Protein AF-A0ABD0NDK0-F1 (afdb_monomer_lite)

Organism: Cirrhinus mrigala (NCBI:txid683832)

Sequence (162 aa):
MTLNNPPPPNNATAAQPESEDELTAMLLRAVKSIGVEVNTPSSPKRSSVAGQAASALHAIAILQIHQAKALKNCTRLVLTEVMQELRTASDFALRAMKVMSTMVVQEHHLWLNLAQMSDADKVCFLEAPISQAGLFGDTVKDFAQQFSAVQKQTETTSCPGI

Secondary structure (DSSP, 8-state):
----PPPPP---------SHHHHHHHHHHHHHHTT---PPPP------HHHHHHHHHHHHHHHHHHHHHHHHHS-HHHHHHHHHHHHHHHHHHHHHHHHHHHHHHHHHHHHHHHTT--HHHHHHHHTSPPBTTBTTTTHHHHHHHHHHHHHHHHHHH-----

Structure (mmCIF, N/CA/C/O backbone):
data_AF-A0ABD0NDK0-F1
#
_entry.id   AF-A0ABD0NDK0-F1
#
loop_
_atom_site.group_PDB
_atom_site.id
_atom_site.type_symbol
_atom_site.label_atom_id
_atom_site.label_alt_id
_atom_site.label_comp_id
_atom_site.label_asym_id
_atom_site.label_entity_id
_atom_site.label_seq_id
_atom_site.pdbx_PDB_ins_code
_atom_site.Cartn_x
_atom_site.Cartn_y
_atom_site.Cartn_z
_atom_site.occupancy
_atom_site.B_iso_or_equiv
_atom_site.auth_seq_id
_atom_site.auth_comp_id
_atom_site.auth_asym_id
_atom_site.auth_atom_id
_atom_site.pdbx_PDB_model_num
ATOM 1 N N . MET A 1 1 ? 48.191 9.191 2.511 1.00 42.91 1 MET A N 1
ATOM 2 C CA . MET A 1 1 ? 47.161 8.554 1.664 1.00 42.91 1 MET A CA 1
ATOM 3 C C . MET A 1 1 ? 46.037 9.558 1.478 1.00 42.91 1 MET A C 1
ATOM 5 O O . MET A 1 1 ? 45.219 9.716 2.370 1.00 42.91 1 MET A O 1
ATOM 9 N N . THR A 1 2 ? 46.068 10.314 0.384 1.00 44.09 2 THR A N 1
ATOM 10 C CA . THR A 1 2 ? 45.045 11.301 0.014 1.00 44.09 2 THR A CA 1
ATOM 11 C C . THR A 1 2 ? 44.292 10.755 -1.196 1.00 44.09 2 THR A C 1
ATOM 13 O O . THR A 1 2 ? 44.887 10.515 -2.245 1.00 44.09 2 THR A O 1
ATOM 16 N N . LEU A 1 3 ? 43.003 10.465 -1.009 1.00 47.00 3 LEU A N 1
ATOM 17 C CA . LEU A 1 3 ? 42.105 9.936 -2.034 1.00 47.00 3 LEU A CA 1
ATOM 18 C C . LEU A 1 3 ? 41.631 11.108 -2.912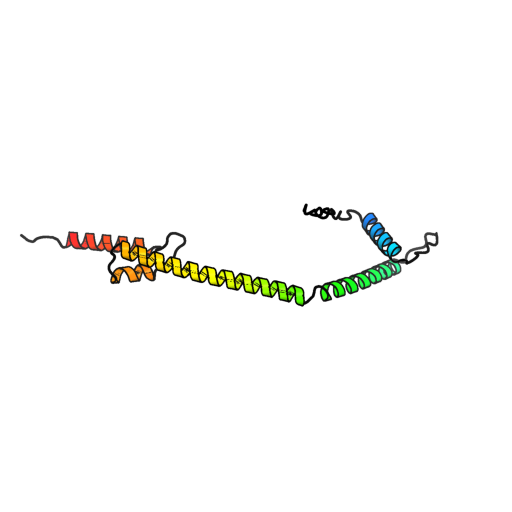 1.00 47.00 3 LEU A C 1
ATOM 20 O O . LEU A 1 3 ? 40.852 11.944 -2.459 1.00 47.00 3 LEU A O 1
ATOM 24 N N . ASN A 1 4 ? 42.122 11.195 -4.147 1.00 48.06 4 ASN A N 1
ATOM 25 C CA . ASN A 1 4 ? 41.643 12.172 -5.124 1.00 48.06 4 ASN A CA 1
ATOM 26 C C . ASN A 1 4 ? 40.332 11.668 -5.745 1.00 48.06 4 ASN A C 1
ATOM 28 O O . ASN A 1 4 ? 40.338 10.670 -6.464 1.00 48.06 4 ASN A O 1
ATOM 32 N N . ASN A 1 5 ? 39.223 12.364 -5.485 1.00 52.03 5 ASN A N 1
ATOM 33 C CA . ASN A 1 5 ? 37.959 12.166 -6.198 1.00 52.03 5 ASN A CA 1
ATOM 34 C C . ASN A 1 5 ? 37.969 12.946 -7.529 1.00 52.03 5 ASN A C 1
ATOM 36 O O . ASN A 1 5 ? 38.371 14.112 -7.531 1.00 52.03 5 ASN A O 1
ATOM 40 N N . PRO A 1 6 ? 37.517 12.354 -8.650 1.00 59.94 6 PRO A N 1
ATOM 41 C CA . PRO A 1 6 ? 37.365 13.068 -9.916 1.00 59.94 6 PRO A CA 1
ATOM 42 C C . PRO A 1 6 ? 36.121 13.986 -9.919 1.00 59.94 6 PRO A C 1
ATOM 44 O O . PRO A 1 6 ? 35.143 13.694 -9.226 1.00 59.94 6 PRO A O 1
ATOM 47 N N . PRO A 1 7 ? 36.132 15.091 -10.692 1.00 63.38 7 PRO A N 1
ATOM 48 C CA . PRO A 1 7 ? 35.009 16.025 -10.771 1.00 63.38 7 PRO A CA 1
ATOM 49 C C . PRO A 1 7 ? 33.825 15.443 -11.571 1.00 63.38 7 PRO A C 1
ATOM 51 O O . PRO A 1 7 ? 34.033 14.596 -12.445 1.00 63.38 7 PRO A O 1
ATOM 54 N N . PRO A 1 8 ? 32.583 15.897 -11.310 1.00 54.03 8 PRO A N 1
ATOM 55 C CA . PRO A 1 8 ? 31.396 15.422 -12.016 1.00 54.03 8 PRO A CA 1
ATOM 56 C C . PRO A 1 8 ? 31.373 15.911 -13.476 1.00 54.03 8 PRO A C 1
ATOM 58 O O . PRO A 1 8 ? 31.850 17.015 -13.760 1.00 54.03 8 PRO A O 1
ATOM 61 N N . PRO A 1 9 ? 30.804 15.127 -14.411 1.00 45.56 9 PRO A N 1
ATOM 62 C CA . PRO A 1 9 ? 30.692 15.534 -15.801 1.00 45.56 9 PRO A CA 1
ATOM 63 C C . PRO A 1 9 ? 29.715 16.708 -15.939 1.00 45.56 9 PRO A C 1
ATOM 65 O O . PRO A 1 9 ? 28.581 16.692 -15.463 1.00 45.56 9 PRO A O 1
ATOM 68 N N . ASN A 1 10 ? 30.226 17.740 -16.596 1.00 45.50 10 ASN A N 1
ATOM 69 C CA . ASN A 1 10 ? 29.540 18.898 -17.141 1.00 45.50 10 ASN A CA 1
ATOM 70 C C . ASN A 1 10 ? 28.175 18.564 -17.768 1.00 45.50 10 ASN A C 1
ATOM 72 O O . ASN A 1 10 ? 28.060 17.780 -18.706 1.00 45.50 10 ASN A O 1
ATOM 76 N N . ASN A 1 11 ? 27.139 19.241 -17.275 1.00 44.00 11 ASN A N 1
ATOM 77 C CA . ASN A 1 11 ? 25.803 19.227 -17.850 1.00 44.00 11 ASN A CA 1
ATOM 78 C C . ASN A 1 11 ? 25.864 19.914 -19.227 1.00 44.00 11 ASN A C 1
ATOM 80 O O . ASN A 1 11 ? 25.898 21.142 -19.321 1.00 44.00 11 ASN A O 1
ATOM 84 N N . ALA A 1 12 ? 25.965 19.128 -20.298 1.00 39.16 12 ALA A N 1
ATOM 85 C CA . ALA A 1 12 ? 25.863 19.638 -21.655 1.00 39.16 12 ALA A CA 1
ATOM 86 C C . ALA A 1 12 ? 24.395 19.987 -21.923 1.00 39.16 12 ALA A C 1
ATOM 88 O O . ALA A 1 12 ? 23.572 19.115 -22.193 1.00 39.16 12 ALA A O 1
ATOM 89 N N . THR A 1 13 ? 24.077 21.275 -21.815 1.00 47.59 13 THR A N 1
ATOM 90 C CA . THR A 1 13 ? 22.857 21.881 -22.347 1.00 47.59 13 THR A CA 1
ATOM 91 C C . THR A 1 13 ? 22.673 21.431 -23.795 1.00 47.59 13 THR A C 1
ATOM 93 O O . THR A 1 13 ? 23.382 21.890 -24.690 1.00 47.59 13 THR A O 1
ATOM 96 N N . ALA A 1 14 ? 21.736 20.513 -24.030 1.00 39.03 14 ALA A N 1
ATOM 97 C CA . ALA A 1 14 ? 21.271 20.191 -25.367 1.00 39.03 14 ALA A CA 1
ATOM 98 C C . ALA A 1 14 ? 20.452 21.387 -25.866 1.00 39.03 14 ALA A C 1
ATOM 100 O O . ALA A 1 14 ? 19.269 21.515 -25.562 1.00 39.03 14 ALA A O 1
ATOM 101 N N . ALA A 1 15 ? 21.115 22.300 -26.576 1.00 44.16 15 ALA A N 1
ATOM 102 C CA . ALA A 1 15 ? 20.443 23.329 -27.351 1.00 44.16 15 ALA A CA 1
ATOM 103 C C . ALA A 1 15 ? 19.547 22.629 -28.383 1.00 44.16 15 ALA A C 1
ATOM 105 O O . ALA A 1 15 ? 20.034 21.890 -29.243 1.00 44.16 15 ALA A O 1
ATOM 106 N N . GLN A 1 16 ? 18.233 22.805 -28.248 1.00 41.75 16 GLN A N 1
ATOM 107 C CA . GLN A 1 16 ? 17.297 22.437 -29.300 1.00 41.75 16 GLN A CA 1
ATOM 108 C C . GLN A 1 16 ? 17.535 23.352 -30.511 1.00 41.75 16 GLN A C 1
ATOM 110 O O . GLN A 1 16 ? 17.624 24.563 -30.314 1.00 41.75 16 GLN A O 1
ATOM 115 N N . PRO A 1 17 ? 17.641 22.811 -31.738 1.00 43.91 17 PRO A N 1
ATOM 116 C CA . PRO A 1 17 ? 17.800 23.639 -32.925 1.00 43.91 17 PRO A CA 1
ATOM 117 C C . PRO A 1 17 ? 16.474 24.341 -33.237 1.00 43.91 17 PRO A C 1
ATOM 119 O O . PRO A 1 17 ? 15.490 23.696 -33.601 1.00 43.91 17 PRO A O 1
ATOM 122 N N . GLU A 1 18 ? 16.453 25.661 -33.079 1.00 51.72 18 GLU A N 1
ATOM 123 C CA . GLU A 1 18 ? 15.271 26.523 -33.251 1.00 51.72 18 GLU A CA 1
ATOM 124 C C . GLU A 1 18 ? 15.160 27.091 -34.684 1.00 51.72 18 GLU A C 1
ATOM 126 O O . GLU A 1 18 ? 14.538 28.124 -34.919 1.00 51.72 18 GLU A O 1
ATOM 131 N N . SER A 1 19 ? 15.745 26.428 -35.687 1.00 55.72 19 SER A N 1
ATOM 132 C CA . SER A 1 19 ? 15.637 26.852 -37.089 1.00 55.72 19 SER A CA 1
ATOM 133 C C . SER A 1 19 ? 15.865 25.692 -38.068 1.00 55.72 19 SER A C 1
ATOM 135 O O . SER A 1 19 ? 16.770 24.877 -37.878 1.00 55.72 19 SER A O 1
ATOM 137 N N . GLU A 1 20 ? 15.075 25.627 -39.149 1.00 45.25 20 GLU A N 1
ATOM 138 C CA . GLU A 1 20 ? 15.265 24.669 -40.257 1.00 45.25 20 GLU A CA 1
ATOM 139 C C . GLU A 1 20 ? 16.664 24.775 -40.891 1.00 45.25 20 GLU A C 1
ATOM 141 O O . GLU A 1 20 ? 17.223 23.766 -41.335 1.00 45.25 20 GLU A O 1
ATOM 146 N N . ASP A 1 21 ? 17.272 25.965 -40.866 1.00 50.66 21 ASP A N 1
ATOM 147 C CA . ASP A 1 21 ? 18.643 26.184 -41.335 1.00 50.66 21 ASP A CA 1
ATOM 148 C C . ASP A 1 21 ? 19.669 25.511 -40.413 1.00 50.66 21 ASP A C 1
ATOM 150 O O . ASP A 1 21 ? 20.680 24.976 -40.874 1.00 50.66 21 ASP A O 1
ATOM 154 N N . GLU A 1 22 ? 19.387 25.463 -39.110 1.00 50.25 22 GLU A N 1
ATOM 155 C CA . GLU A 1 22 ? 20.243 24.820 -38.116 1.00 50.25 22 GLU A CA 1
ATOM 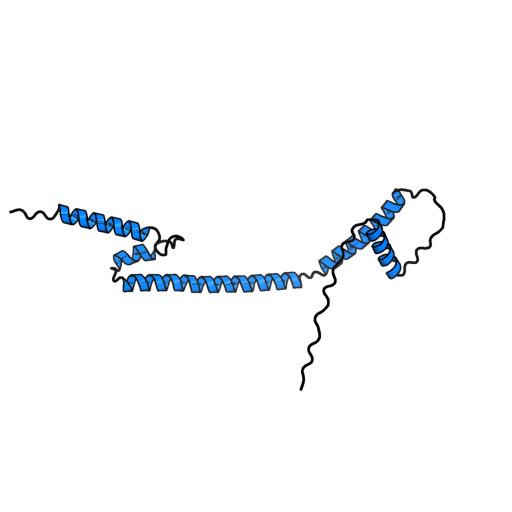156 C C . GLU A 1 22 ? 20.116 23.295 -38.174 1.00 50.25 22 GLU A C 1
ATOM 158 O O . GLU A 1 22 ? 21.124 22.589 -38.119 1.00 50.25 22 GLU A O 1
ATOM 163 N N . LEU A 1 23 ? 18.904 22.774 -38.391 1.00 48.41 23 LEU A N 1
ATOM 164 C CA . LEU A 1 23 ? 18.676 21.346 -38.628 1.00 48.41 23 LEU A CA 1
ATOM 165 C C . LEU A 1 23 ? 19.367 20.881 -39.919 1.00 48.41 23 LEU A C 1
ATOM 167 O O . LEU A 1 23 ? 20.003 19.825 -39.946 1.00 48.41 23 LEU A O 1
ATOM 171 N N . THR A 1 24 ? 19.306 21.697 -40.971 1.00 54.22 24 THR A N 1
ATOM 172 C CA . THR A 1 24 ? 19.975 21.431 -42.251 1.00 54.22 24 THR A CA 1
ATOM 173 C C . THR A 1 24 ? 21.494 21.482 -42.105 1.00 54.22 24 THR A C 1
ATOM 175 O O . THR A 1 24 ? 22.194 20.598 -42.605 1.00 54.22 24 THR A O 1
ATOM 178 N N . ALA A 1 25 ? 22.023 22.455 -41.360 1.00 60.34 25 ALA A N 1
ATOM 179 C CA . ALA A 1 25 ? 23.445 22.535 -41.044 1.00 60.34 25 ALA A CA 1
ATOM 180 C C . ALA A 1 25 ? 23.909 21.356 -40.174 1.00 60.34 25 ALA A C 1
ATOM 182 O O . ALA A 1 25 ? 24.994 20.814 -40.396 1.00 60.34 25 ALA A O 1
ATOM 183 N N . MET A 1 26 ? 23.085 20.913 -39.223 1.00 58.94 26 MET A N 1
ATOM 184 C CA . MET A 1 26 ? 23.366 19.771 -38.354 1.00 58.94 26 MET A CA 1
ATOM 185 C C . MET A 1 26 ? 23.384 18.459 -39.143 1.00 58.94 26 MET A C 1
ATOM 187 O O . MET A 1 26 ? 24.303 17.655 -38.978 1.00 58.94 26 MET A O 1
ATOM 191 N N . LEU A 1 27 ? 22.437 18.279 -40.067 1.00 57.03 27 LEU A N 1
ATOM 192 C CA . LEU A 1 27 ? 22.393 17.138 -40.981 1.00 57.03 27 LEU A CA 1
ATOM 193 C C . LEU A 1 27 ? 23.576 17.146 -41.956 1.00 57.03 27 LEU A C 1
ATOM 195 O O . LEU A 1 27 ? 24.240 16.123 -42.112 1.00 57.03 27 LEU A O 1
ATOM 199 N N . LEU A 1 28 ? 23.915 18.293 -42.551 1.00 58.31 28 LEU A N 1
ATOM 200 C CA . LEU A 1 28 ? 25.096 18.431 -43.412 1.00 58.31 28 LEU A CA 1
ATOM 201 C C . LEU A 1 28 ? 26.401 18.161 -42.653 1.00 58.31 28 LEU A C 1
ATOM 203 O O . LEU A 1 28 ? 27.306 17.517 -43.186 1.00 58.31 28 LEU A O 1
ATOM 207 N N . ARG A 1 29 ? 26.500 18.605 -41.396 1.00 62.47 29 ARG A N 1
ATOM 208 C CA . ARG A 1 29 ? 27.653 18.342 -40.525 1.00 62.47 29 ARG A CA 1
ATOM 209 C C . ARG A 1 29 ? 27.771 16.860 -40.179 1.00 62.47 29 ARG A C 1
ATOM 211 O O . ARG A 1 29 ? 28.877 16.323 -40.224 1.00 62.47 29 ARG A O 1
ATOM 218 N N . ALA A 1 30 ? 26.651 16.200 -39.889 1.00 53.81 30 ALA A N 1
ATOM 219 C CA . ALA A 1 30 ? 26.609 14.764 -39.640 1.00 53.81 30 ALA A CA 1
ATOM 220 C C . ALA A 1 30 ? 27.028 13.970 -40.888 1.00 53.81 30 ALA A C 1
ATOM 222 O O . ALA A 1 30 ? 27.882 13.096 -40.790 1.00 53.81 30 ALA A O 1
ATOM 223 N N . VAL A 1 31 ? 26.529 14.336 -42.073 1.00 54.78 31 VAL A N 1
ATOM 224 C CA . VAL A 1 31 ? 26.893 13.698 -43.353 1.00 54.78 31 VAL A CA 1
ATOM 225 C C . VAL A 1 31 ? 28.380 13.884 -43.676 1.00 54.78 31 VAL A C 1
ATOM 227 O O . VAL A 1 31 ? 29.061 12.924 -44.038 1.00 54.78 31 VAL A O 1
ATOM 230 N N . LYS A 1 32 ? 28.919 15.093 -43.476 1.00 55.81 32 LYS A N 1
ATOM 231 C CA . LYS A 1 32 ? 30.337 15.399 -43.718 1.00 55.81 32 LYS A CA 1
ATOM 232 C C . LYS A 1 32 ? 31.273 14.666 -42.750 1.00 55.81 32 LYS A C 1
ATOM 234 O O . LYS A 1 32 ? 32.356 14.249 -43.149 1.00 55.81 32 LYS A O 1
ATOM 239 N N . SER A 1 33 ? 30.850 14.457 -41.501 1.00 48.41 33 SER A N 1
ATOM 240 C CA . SER A 1 33 ? 31.601 13.682 -40.500 1.00 48.41 33 SER A CA 1
ATOM 241 C C . SER A 1 33 ? 31.674 12.181 -40.814 1.00 48.41 33 SER A C 1
ATOM 243 O O . SER A 1 33 ? 32.516 11.492 -40.244 1.00 48.41 33 SER A O 1
ATOM 245 N N . ILE A 1 34 ? 30.809 11.673 -41.698 1.00 52.31 34 ILE A N 1
ATOM 246 C CA . ILE A 1 34 ? 30.737 10.257 -42.097 1.00 52.31 34 ILE A CA 1
ATOM 247 C C . ILE A 1 34 ? 31.594 9.987 -43.359 1.00 52.31 34 ILE A C 1
ATOM 249 O O . ILE A 1 34 ? 31.672 8.859 -43.836 1.00 52.31 34 ILE A O 1
ATOM 253 N N . GLY A 1 35 ? 32.303 10.999 -43.881 1.00 45.91 35 GLY A N 1
ATOM 254 C CA . GLY A 1 35 ? 33.254 10.841 -44.990 1.00 45.91 35 GLY A CA 1
ATOM 255 C C . GLY A 1 35 ? 32.615 10.775 -46.381 1.00 45.91 35 GLY A C 1
ATOM 256 O O . GLY A 1 35 ? 33.271 10.362 -47.333 1.00 45.91 35 GLY A O 1
ATOM 257 N N . VAL A 1 36 ? 31.352 11.187 -46.522 1.00 46.94 36 VAL A N 1
ATOM 258 C CA . VAL A 1 36 ? 30.705 11.325 -47.834 1.00 46.94 36 VAL A CA 1
ATOM 259 C C . VAL A 1 36 ? 31.008 12.718 -48.384 1.00 46.94 36 VAL A C 1
ATOM 261 O O . VAL A 1 36 ? 30.461 13.721 -47.925 1.00 46.94 36 VAL A O 1
ATOM 264 N N . GLU A 1 37 ? 31.911 12.787 -49.361 1.00 45.81 37 GLU A N 1
ATOM 265 C CA . GLU A 1 37 ? 32.229 14.014 -50.090 1.00 45.81 37 GLU A CA 1
ATOM 266 C C . GLU A 1 37 ? 31.063 14.380 -51.021 1.00 45.81 37 GLU A C 1
ATOM 268 O O . GLU A 1 37 ? 30.874 13.808 -52.095 1.00 45.81 37 GLU A O 1
ATOM 273 N N . VAL A 1 38 ? 30.237 15.334 -50.586 1.00 49.16 38 VAL A N 1
ATOM 274 C CA . VAL A 1 38 ? 29.218 15.952 -51.441 1.00 49.16 38 VAL A CA 1
ATOM 275 C C . VAL A 1 38 ? 29.932 16.887 -52.414 1.00 49.16 38 VAL A C 1
ATOM 277 O O . VAL A 1 38 ? 30.206 18.045 -52.100 1.00 49.16 38 VAL A O 1
ATOM 280 N N . ASN A 1 39 ? 30.249 16.370 -53.601 1.00 38.44 39 ASN A N 1
ATOM 281 C CA . ASN A 1 39 ? 30.659 17.189 -54.735 1.00 38.44 39 ASN A CA 1
ATOM 282 C C . ASN A 1 39 ? 29.503 18.120 -55.116 1.00 38.44 39 ASN A C 1
ATOM 284 O O . ASN A 1 39 ? 28.429 17.661 -55.503 1.00 38.44 39 ASN A O 1
ATOM 288 N N . THR A 1 40 ? 29.718 19.428 -55.003 1.00 45.34 40 THR A N 1
ATOM 289 C CA . THR A 1 40 ? 28.791 20.451 -55.487 1.00 45.34 40 THR A CA 1
ATOM 290 C C . THR A 1 40 ? 29.145 20.828 -56.929 1.00 45.34 40 THR A C 1
ATOM 292 O O . THR A 1 40 ? 30.198 21.421 -57.160 1.00 45.34 40 THR A O 1
ATOM 295 N N . PRO A 1 41 ? 28.277 20.584 -57.929 1.00 36.41 41 PRO A N 1
ATOM 296 C CA . PRO A 1 41 ? 28.320 21.342 -59.162 1.00 36.41 41 PRO A CA 1
ATOM 297 C C . PRO A 1 41 ? 27.453 22.590 -59.002 1.00 36.41 41 PRO A C 1
ATOM 299 O O . PRO A 1 41 ? 26.266 22.534 -58.676 1.00 36.41 41 PRO A O 1
ATOM 302 N N . SER A 1 42 ? 28.079 23.730 -59.259 1.00 46.81 42 SER A N 1
ATOM 303 C CA . SER A 1 42 ? 27.428 25.010 -59.476 1.00 46.81 42 SER A CA 1
ATOM 304 C C . SER A 1 42 ? 26.424 24.919 -60.631 1.00 46.81 42 SER A C 1
ATOM 306 O O . SER A 1 42 ? 26.772 24.510 -61.736 1.00 46.81 42 SER A O 1
ATOM 308 N N . SER A 1 43 ? 25.171 25.302 -60.369 1.00 36.62 43 SER A N 1
ATOM 309 C CA . SER A 1 43 ? 24.251 26.088 -61.221 1.00 36.62 43 SER A CA 1
ATOM 310 C C . SER A 1 43 ? 22.773 25.724 -60.967 1.00 36.62 43 SER A C 1
ATOM 312 O O . SER A 1 43 ? 22.442 24.561 -60.730 1.00 36.62 43 SER A O 1
ATOM 314 N N . PRO A 1 44 ? 21.853 26.712 -60.988 1.00 48.31 44 PRO A N 1
ATOM 315 C CA . PRO A 1 44 ? 20.471 26.529 -60.562 1.00 48.31 44 PRO A CA 1
ATOM 316 C C . PRO A 1 44 ? 19.654 25.882 -61.684 1.00 48.31 44 PRO A C 1
ATOM 318 O O . PRO A 1 44 ? 19.164 26.550 -62.595 1.00 48.31 44 PRO A O 1
ATOM 321 N N . LYS A 1 45 ? 19.483 24.561 -61.636 1.00 41.66 45 LYS A N 1
ATOM 322 C CA . LYS A 1 45 ? 18.519 23.849 -62.483 1.00 41.66 45 LYS A CA 1
ATOM 323 C C . LYS A 1 45 ? 17.594 23.023 -61.609 1.00 41.66 45 LYS A C 1
ATOM 325 O O . LYS A 1 45 ? 18.019 22.026 -61.044 1.00 41.66 45 LYS A O 1
ATOM 330 N N . ARG A 1 46 ? 16.340 23.500 -61.534 1.00 46.22 46 ARG A N 1
ATOM 331 C CA . ARG A 1 46 ? 15.109 22.794 -61.136 1.00 46.22 46 ARG A CA 1
ATOM 332 C C . ARG A 1 46 ? 15.395 21.485 -60.401 1.00 46.22 46 ARG A C 1
ATOM 334 O O . ARG A 1 46 ? 15.469 20.429 -61.029 1.00 46.22 46 ARG A O 1
ATOM 341 N N . SER A 1 47 ? 15.516 21.559 -59.077 1.00 42.56 47 SER A N 1
ATOM 342 C CA . SER A 1 47 ? 15.342 20.369 -58.260 1.00 42.56 47 SER A CA 1
ATOM 343 C C . SER A 1 47 ? 13.919 19.885 -58.517 1.00 42.56 47 SER A C 1
ATOM 345 O O . SER A 1 47 ? 12.934 20.528 -58.157 1.00 42.56 47 SER A O 1
ATOM 347 N N . SER A 1 48 ? 13.800 18.777 -59.246 1.00 52.66 48 SER A N 1
ATOM 348 C CA . SER A 1 48 ? 12.550 18.036 -59.268 1.00 52.66 48 SER A CA 1
ATOM 349 C C . SER A 1 48 ? 12.232 17.741 -57.808 1.00 52.66 48 SER A C 1
ATOM 351 O O . SER A 1 48 ? 13.029 17.083 -57.139 1.00 52.66 48 SER A O 1
ATOM 353 N N . VAL A 1 49 ? 11.118 18.267 -57.300 1.00 53.22 49 VAL A N 1
ATOM 354 C CA . VAL A 1 49 ? 10.647 18.041 -55.922 1.00 53.22 49 VAL A CA 1
ATOM 355 C C . VAL A 1 49 ? 10.677 16.541 -55.584 1.00 53.22 49 VAL A C 1
ATOM 357 O O . VAL A 1 49 ? 10.983 16.159 -54.458 1.00 53.22 49 VAL A O 1
ATOM 360 N N . ALA A 1 50 ? 10.500 15.678 -56.593 1.00 55.16 50 ALA A N 1
ATOM 361 C CA . ALA A 1 50 ? 10.641 14.230 -56.487 1.00 55.16 50 ALA A CA 1
ATOM 362 C C . ALA A 1 50 ? 12.050 13.746 -56.071 1.00 55.16 50 ALA A C 1
ATOM 364 O O . ALA A 1 50 ? 12.161 12.777 -55.328 1.00 55.16 50 ALA A O 1
ATOM 365 N N . GLY A 1 51 ? 13.130 14.402 -56.507 1.00 61.16 51 GLY A N 1
ATOM 366 C CA . GLY A 1 51 ? 14.511 14.029 -56.172 1.00 61.16 51 GLY A CA 1
ATOM 367 C C . GLY A 1 51 ? 14.918 14.414 -54.746 1.00 61.16 51 GLY A C 1
ATOM 368 O O . GLY A 1 51 ? 15.563 13.629 -54.052 1.00 61.16 51 GLY A O 1
ATOM 369 N N . GLN A 1 52 ? 14.480 15.585 -54.270 1.00 63.72 52 GLN A N 1
ATOM 370 C CA . GLN A 1 52 ? 14.650 15.978 -52.864 1.00 63.72 52 GLN A CA 1
ATOM 371 C C . GLN A 1 52 ? 13.800 15.105 -51.939 1.00 63.72 52 GLN A C 1
ATOM 373 O O . GLN A 1 52 ? 14.300 14.647 -50.913 1.00 63.72 52 GLN A O 1
ATOM 378 N N . ALA A 1 53 ? 12.565 14.788 -52.342 1.00 67.38 53 ALA A N 1
ATOM 379 C CA . ALA A 1 53 ? 11.726 13.836 -51.624 1.00 67.38 53 ALA A CA 1
ATOM 380 C C . ALA A 1 53 ? 12.379 12.445 -51.548 1.00 67.38 53 ALA A C 1
ATOM 382 O O . ALA A 1 53 ? 12.400 11.844 -50.480 1.00 67.38 53 ALA A O 1
ATOM 383 N N . ALA A 1 54 ? 12.987 11.956 -52.635 1.00 69.00 54 ALA A N 1
ATOM 384 C CA . ALA A 1 54 ? 13.694 10.674 -52.636 1.00 69.00 54 ALA A CA 1
ATOM 385 C C . ALA A 1 54 ? 14.909 10.664 -51.689 1.00 69.00 54 ALA A C 1
ATOM 387 O O . ALA A 1 54 ? 15.100 9.704 -50.944 1.00 69.00 54 ALA A O 1
ATOM 388 N N . SER A 1 55 ? 15.700 11.742 -51.662 1.00 72.19 55 SER A N 1
ATOM 389 C CA . SER A 1 55 ? 16.842 11.865 -50.745 1.00 72.19 55 SER A CA 1
ATOM 390 C C . SER A 1 55 ? 16.404 11.964 -49.281 1.00 72.19 55 SER A C 1
ATOM 392 O O . SER A 1 55 ? 17.014 11.339 -48.413 1.00 72.19 55 SER A O 1
ATOM 394 N N . ALA A 1 56 ? 15.336 12.713 -48.999 1.00 76.56 56 ALA A N 1
ATOM 395 C CA . ALA A 1 56 ? 14.764 12.815 -47.660 1.00 76.56 56 ALA A CA 1
ATOM 396 C C . ALA A 1 56 ? 14.200 11.465 -47.193 1.00 76.56 56 ALA A C 1
ATOM 398 O O . ALA A 1 56 ? 14.486 11.031 -46.080 1.00 76.56 56 ALA A O 1
ATOM 399 N N . LEU A 1 57 ? 13.480 10.751 -48.064 1.00 72.94 57 LEU A N 1
ATOM 400 C CA . LEU A 1 57 ? 12.974 9.406 -47.781 1.00 72.94 57 LEU A CA 1
ATOM 401 C C . LEU A 1 57 ? 14.109 8.410 -47.518 1.00 72.94 57 LEU A C 1
ATOM 403 O O . LEU A 1 57 ? 13.993 7.581 -46.618 1.00 72.94 57 LEU A O 1
ATOM 407 N N . HIS A 1 58 ? 15.225 8.509 -48.244 1.00 75.38 58 HIS A N 1
ATOM 408 C CA . HIS A 1 58 ? 16.394 7.663 -48.010 1.00 75.38 58 HIS A CA 1
ATOM 409 C C . HIS A 1 58 ? 17.045 7.936 -46.643 1.00 75.38 58 HIS A C 1
ATOM 411 O O . HIS A 1 58 ? 17.340 6.997 -45.902 1.00 75.38 58 HIS A O 1
ATOM 417 N N . ALA A 1 59 ? 17.198 9.209 -46.264 1.00 79.06 59 ALA A N 1
ATOM 418 C CA . ALA A 1 59 ? 17.693 9.590 -44.941 1.00 79.06 59 ALA A CA 1
ATOM 419 C C . ALA A 1 59 ? 16.746 9.127 -43.819 1.00 79.06 59 ALA A C 1
ATOM 421 O O . ALA A 1 59 ? 17.200 8.561 -42.825 1.00 79.06 59 ALA A O 1
ATOM 422 N N . ILE A 1 60 ? 15.431 9.285 -44.003 1.00 80.12 60 ILE A N 1
ATOM 423 C CA . ILE A 1 60 ? 14.410 8.812 -43.058 1.00 80.12 60 ILE A CA 1
ATOM 424 C C . ILE A 1 60 ? 14.476 7.290 -42.907 1.00 80.12 60 ILE A C 1
ATOM 426 O O . ILE A 1 60 ? 14.468 6.804 -41.781 1.00 80.12 60 ILE A O 1
ATOM 430 N N . ALA A 1 61 ? 14.611 6.532 -43.997 1.00 78.00 61 ALA A N 1
ATOM 431 C CA . ALA A 1 61 ? 14.731 5.076 -43.935 1.00 78.00 61 ALA A CA 1
ATOM 432 C C . ALA A 1 61 ? 15.978 4.636 -43.146 1.00 78.00 61 ALA A C 1
ATOM 434 O O . ALA A 1 61 ? 15.903 3.736 -42.308 1.00 78.00 61 ALA A O 1
ATOM 435 N N . ILE A 1 62 ? 17.119 5.303 -43.350 1.00 80.38 62 ILE A N 1
ATOM 436 C CA . ILE A 1 62 ? 18.348 5.033 -42.590 1.00 80.38 62 ILE A CA 1
ATOM 437 C C . ILE A 1 62 ? 18.153 5.356 -41.104 1.00 80.38 62 ILE A C 1
ATOM 439 O O . ILE A 1 62 ? 18.556 4.559 -40.251 1.00 80.38 62 ILE A O 1
ATOM 443 N N . LEU A 1 63 ? 17.517 6.486 -40.785 1.00 79.38 63 LEU A N 1
ATOM 444 C CA . LEU A 1 63 ? 17.222 6.883 -39.408 1.00 79.38 63 LEU A CA 1
ATOM 445 C C . LEU A 1 63 ? 16.246 5.914 -38.734 1.00 79.38 63 LEU A C 1
ATOM 447 O O . LEU A 1 63 ? 16.499 5.495 -37.609 1.00 79.38 63 LEU A O 1
ATOM 451 N N . GLN A 1 64 ? 15.193 5.481 -39.425 1.00 81.69 64 GLN A N 1
ATOM 452 C CA . GLN A 1 64 ? 14.227 4.502 -38.922 1.00 81.69 64 GLN A CA 1
ATOM 453 C C . GLN A 1 64 ? 14.879 3.140 -38.656 1.00 81.69 64 GLN A C 1
ATOM 455 O O . GLN A 1 64 ? 14.620 2.522 -37.625 1.00 81.69 64 GLN A O 1
ATOM 460 N N . ILE A 1 65 ? 15.788 2.685 -39.526 1.00 78.19 65 ILE A N 1
ATOM 461 C CA . ILE A 1 65 ? 16.566 1.455 -39.303 1.00 78.19 65 ILE A CA 1
ATOM 462 C C . ILE A 1 65 ? 17.472 1.595 -38.071 1.00 78.19 65 ILE A C 1
ATOM 464 O O . ILE A 1 65 ? 17.616 0.642 -37.302 1.00 78.19 65 ILE A O 1
ATOM 468 N N . HIS A 1 66 ? 18.076 2.767 -37.854 1.00 72.06 66 HIS A N 1
ATOM 469 C CA . HIS A 1 66 ? 18.892 3.024 -36.665 1.00 72.06 66 HIS A CA 1
ATOM 470 C C . HIS A 1 66 ? 18.049 3.134 -35.393 1.00 72.06 66 HIS A C 1
ATOM 472 O O . HIS A 1 66 ? 18.427 2.540 -34.388 1.00 72.06 66 HIS A O 1
ATOM 478 N N . GLN A 1 67 ? 16.887 3.791 -35.436 1.00 73.69 67 GLN A N 1
ATOM 479 C CA . GLN A 1 67 ? 15.931 3.833 -34.327 1.00 73.69 67 GLN A CA 1
ATOM 480 C C . GLN A 1 67 ? 15.436 2.428 -33.972 1.00 73.69 67 GLN A C 1
ATOM 482 O O . GLN A 1 67 ? 15.456 2.059 -32.805 1.00 73.69 67 GLN A O 1
ATOM 487 N N . ALA A 1 68 ? 15.093 1.597 -34.960 1.00 71.44 68 ALA A N 1
ATOM 488 C CA . ALA A 1 68 ? 14.687 0.210 -34.736 1.00 71.44 68 ALA A CA 1
ATOM 489 C C . ALA A 1 68 ? 15.823 -0.648 -34.150 1.00 71.44 68 ALA A C 1
ATOM 491 O O . ALA A 1 68 ? 15.577 -1.494 -33.291 1.00 71.44 68 ALA A O 1
ATOM 492 N N . LYS A 1 69 ? 17.079 -0.419 -34.559 1.00 69.69 69 LYS A N 1
ATOM 493 C CA . LYS A 1 69 ? 18.259 -1.066 -33.955 1.00 69.69 69 LYS A CA 1
ATOM 494 C C . LYS A 1 69 ? 18.527 -0.570 -32.534 1.00 69.69 69 LYS A C 1
ATOM 496 O O . LYS A 1 69 ? 18.837 -1.385 -31.676 1.00 69.69 69 LYS A O 1
ATOM 501 N N . ALA A 1 70 ? 18.377 0.724 -32.268 1.00 65.19 70 ALA A N 1
ATOM 502 C CA . ALA A 1 70 ? 18.511 1.295 -30.932 1.00 65.19 70 ALA A CA 1
ATOM 503 C C . ALA A 1 70 ? 17.410 0.779 -29.997 1.00 65.19 70 ALA A C 1
ATOM 505 O O . ALA A 1 70 ? 17.707 0.419 -28.868 1.00 65.19 70 ALA A O 1
ATOM 506 N N . LEU A 1 71 ? 16.175 0.640 -30.487 1.00 66.19 71 LEU A N 1
ATOM 507 C CA . LEU A 1 71 ? 15.060 0.051 -29.743 1.00 66.19 71 LEU A CA 1
ATOM 508 C C . LEU A 1 71 ? 15.269 -1.451 -29.503 1.00 66.19 71 LEU A C 1
ATOM 510 O O . LEU A 1 71 ? 15.020 -1.942 -28.410 1.00 66.19 71 LEU A O 1
ATOM 514 N N . LYS A 1 72 ? 15.802 -2.177 -30.496 1.00 64.06 72 LYS A N 1
ATOM 515 C CA . LYS A 1 72 ? 16.218 -3.584 -30.361 1.00 64.06 72 LYS A CA 1
ATOM 516 C C . LYS A 1 72 ? 17.347 -3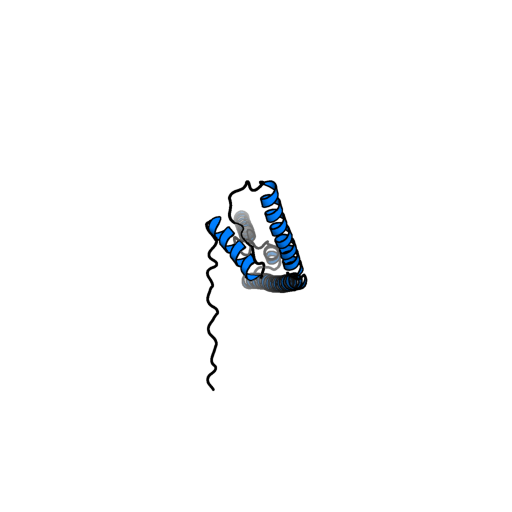.759 -29.334 1.00 64.06 72 LYS A C 1
ATOM 518 O O . LYS A 1 72 ? 17.391 -4.779 -28.649 1.00 64.06 72 LYS A O 1
ATOM 523 N N . ASN A 1 73 ? 18.233 -2.768 -29.231 1.00 59.56 73 ASN A N 1
ATOM 524 C CA . ASN A 1 73 ? 19.342 -2.707 -28.276 1.00 59.56 73 ASN A CA 1
ATOM 525 C C . ASN A 1 73 ? 18.956 -2.044 -26.942 1.00 59.56 73 ASN A C 1
ATOM 527 O O . ASN A 1 73 ? 19.728 -2.103 -25.987 1.00 59.56 73 ASN A O 1
ATOM 531 N N . CYS A 1 74 ? 17.763 -1.447 -26.844 1.00 58.09 74 CYS A N 1
ATOM 532 C CA . CYS A 1 74 ? 17.105 -1.102 -25.590 1.00 58.09 74 CYS A CA 1
ATOM 533 C C . CYS A 1 74 ? 16.621 -2.434 -25.013 1.00 58.09 74 CYS A C 1
ATOM 535 O O . CYS A 1 74 ? 15.507 -2.903 -25.239 1.00 58.09 74 CYS A O 1
ATOM 537 N N . THR A 1 75 ? 17.597 -3.161 -24.478 1.00 63.16 75 THR A N 1
ATOM 538 C CA . THR A 1 75 ? 17.553 -4.612 -24.399 1.00 63.16 75 THR A CA 1
ATOM 539 C C . THR A 1 75 ? 16.361 -5.055 -23.562 1.00 63.16 75 THR A C 1
ATOM 541 O O . THR A 1 75 ? 16.119 -4.514 -22.486 1.00 63.16 75 THR A O 1
ATOM 544 N N . ARG A 1 76 ? 15.698 -6.138 -23.986 1.00 59.44 76 ARG A N 1
ATOM 545 C CA . ARG A 1 76 ? 14.788 -6.943 -23.149 1.00 59.44 76 ARG A CA 1
ATOM 546 C C . ARG A 1 76 ? 15.319 -7.131 -21.719 1.00 59.44 76 ARG A C 1
ATOM 548 O O . ARG A 1 76 ? 14.522 -7.219 -20.798 1.00 59.44 76 ARG A O 1
ATOM 555 N N . LEU A 1 77 ? 16.642 -7.169 -21.539 1.00 62.47 77 LEU A N 1
ATOM 556 C CA . LEU A 1 77 ? 17.328 -7.246 -20.248 1.00 62.47 77 LEU A CA 1
ATOM 557 C C . LEU A 1 77 ? 17.114 -6.011 -19.356 1.00 62.47 77 LEU A C 1
ATOM 559 O O . LEU A 1 77 ? 16.796 -6.207 -18.195 1.00 62.47 77 LEU A O 1
ATOM 563 N N . VAL A 1 78 ? 17.176 -4.782 -19.883 1.00 70.75 78 VAL A N 1
ATOM 564 C CA . VAL A 1 78 ? 16.906 -3.552 -19.106 1.00 70.75 78 VAL A CA 1
ATOM 565 C C . VAL A 1 78 ? 15.442 -3.511 -18.674 1.00 70.75 78 VAL A C 1
ATOM 567 O O . VAL A 1 78 ? 15.139 -3.247 -17.518 1.00 70.75 78 VAL A O 1
ATOM 570 N N . LEU A 1 79 ? 14.518 -3.867 -19.573 1.00 76.69 79 LEU A N 1
ATOM 571 C CA . LEU A 1 79 ? 13.105 -4.007 -19.212 1.00 76.69 79 LEU A CA 1
ATOM 572 C C . LEU A 1 79 ? 12.892 -5.127 -18.176 1.00 76.69 79 LEU A C 1
ATOM 574 O O . LEU A 1 79 ? 12.078 -4.980 -17.275 1.00 76.69 79 LEU A O 1
ATOM 578 N N . THR A 1 80 ? 13.627 -6.237 -18.278 1.00 81.56 80 THR A N 1
ATOM 579 C CA . THR A 1 80 ? 13.543 -7.349 -17.314 1.00 81.56 80 THR A CA 1
ATOM 580 C C . THR A 1 80 ? 14.068 -6.936 -15.939 1.00 81.56 80 THR A C 1
ATOM 582 O O . THR A 1 80 ? 13.443 -7.265 -14.936 1.00 81.56 80 THR A O 1
ATOM 585 N N . GLU A 1 81 ? 15.173 -6.195 -15.888 1.00 85.31 81 GLU A N 1
ATOM 586 C CA . GLU A 1 81 ? 15.786 -5.684 -14.661 1.00 85.31 81 GLU A CA 1
ATOM 587 C C . GLU A 1 81 ? 14.882 -4.655 -13.975 1.00 85.31 81 GLU A C 1
ATOM 589 O O . GLU A 1 81 ? 14.518 -4.847 -12.819 1.00 85.31 81 GLU A O 1
ATOM 594 N N . VAL A 1 82 ? 14.380 -3.660 -14.714 1.00 85.06 82 VAL A N 1
ATOM 595 C CA . VAL A 1 82 ? 13.430 -2.661 -14.190 1.00 85.06 82 VAL A CA 1
ATOM 596 C C . VAL A 1 82 ? 12.141 -3.319 -13.684 1.00 85.06 82 VAL A C 1
ATOM 598 O O . VAL A 1 82 ? 11.632 -2.970 -12.620 1.00 85.06 82 VAL A O 1
ATOM 601 N N . MET A 1 83 ? 11.608 -4.314 -14.400 1.00 86.50 83 MET A N 1
ATOM 602 C CA . MET A 1 83 ? 10.421 -5.050 -13.947 1.00 86.50 83 MET A CA 1
ATOM 603 C C . MET A 1 83 ? 10.702 -5.908 -12.706 1.00 86.50 83 MET A C 1
ATOM 605 O O . MET A 1 83 ? 9.819 -6.078 -11.862 1.00 86.50 83 MET A O 1
ATOM 609 N N . GLN A 1 84 ? 11.917 -6.443 -12.571 1.00 92.62 84 GLN A N 1
ATOM 610 C CA . GLN A 1 84 ? 12.333 -7.199 -11.393 1.00 92.62 84 GLN A CA 1
ATOM 611 C C . GLN A 1 84 ? 12.529 -6.287 -10.174 1.00 92.62 84 GLN A C 1
ATOM 613 O O . GLN A 1 84 ? 12.114 -6.651 -9.070 1.00 92.62 84 GLN A O 1
ATOM 618 N N . GLU A 1 85 ? 13.097 -5.096 -10.356 1.00 92.31 85 GLU A N 1
ATOM 619 C CA . GLU A 1 85 ? 13.188 -4.072 -9.311 1.00 92.31 85 GLU A CA 1
ATOM 620 C C . GLU A 1 85 ? 11.800 -3.610 -8.867 1.00 92.31 85 GLU A C 1
ATOM 622 O O . GLU A 1 85 ? 11.507 -3.626 -7.672 1.00 92.31 85 GLU A O 1
ATOM 627 N N . LEU A 1 86 ? 10.905 -3.304 -9.813 1.00 94.19 86 LEU A N 1
ATOM 628 C CA . LEU A 1 86 ? 9.524 -2.919 -9.516 1.00 94.19 86 LEU A CA 1
ATOM 629 C C . LEU A 1 86 ? 8.784 -4.011 -8.732 1.00 94.19 86 LEU A C 1
ATOM 631 O O . LEU A 1 86 ? 8.085 -3.708 -7.762 1.00 94.19 86 LEU A O 1
ATOM 635 N N . ARG A 1 87 ? 8.959 -5.285 -9.110 1.00 95.69 87 ARG A N 1
ATOM 636 C CA . ARG A 1 87 ? 8.403 -6.425 -8.365 1.00 95.69 87 ARG A CA 1
ATOM 637 C C . ARG A 1 87 ? 8.969 -6.484 -6.949 1.00 95.69 87 ARG A C 1
ATOM 639 O O . ARG A 1 87 ? 8.203 -6.581 -5.999 1.00 95.69 87 ARG A O 1
ATOM 646 N N . THR A 1 88 ? 10.287 -6.369 -6.803 1.00 96.31 88 THR A N 1
ATOM 647 C CA . THR A 1 88 ? 10.962 -6.432 -5.497 1.00 96.31 88 THR A CA 1
ATOM 648 C C . THR A 1 88 ? 10.511 -5.293 -4.577 1.00 96.31 88 THR A C 1
ATOM 650 O O . THR A 1 88 ? 10.224 -5.525 -3.401 1.00 96.31 88 THR A O 1
ATOM 653 N N . ALA A 1 89 ? 10.390 -4.076 -5.115 1.00 95.50 89 ALA A N 1
ATOM 654 C CA . ALA A 1 89 ? 9.885 -2.908 -4.403 1.00 95.50 89 ALA A CA 1
ATOM 655 C C . ALA A 1 89 ? 8.411 -3.075 -3.999 1.00 95.50 89 ALA A C 1
ATOM 657 O O . ALA A 1 89 ? 8.051 -2.795 -2.855 1.00 95.50 89 ALA A O 1
ATOM 658 N N . SER A 1 90 ? 7.573 -3.593 -4.900 1.00 96.25 90 SER A N 1
ATOM 659 C CA . SER A 1 90 ? 6.159 -3.876 -4.619 1.00 96.25 90 SER A CA 1
ATOM 660 C C . SER A 1 90 ? 6.006 -4.929 -3.520 1.00 96.25 90 SER A C 1
ATOM 662 O O . SER A 1 90 ? 5.260 -4.728 -2.564 1.00 96.25 90 SER A O 1
ATOM 664 N N . ASP A 1 91 ? 6.771 -6.019 -3.597 1.00 96.94 91 ASP A N 1
ATOM 665 C CA . ASP A 1 91 ? 6.782 -7.073 -2.584 1.00 96.94 91 ASP A CA 1
ATOM 666 C C . ASP A 1 91 ? 7.233 -6.545 -1.215 1.00 96.94 91 ASP A C 1
ATOM 668 O O . ASP A 1 91 ? 6.704 -6.944 -0.175 1.00 96.94 91 ASP A O 1
ATOM 672 N N . PHE A 1 92 ? 8.214 -5.638 -1.196 1.00 96.50 92 PHE A N 1
ATOM 673 C CA . PHE A 1 92 ? 8.650 -4.967 0.024 1.00 96.50 92 PHE A CA 1
ATOM 674 C C . PHE A 1 92 ? 7.543 -4.082 0.610 1.00 96.50 92 PHE A C 1
ATOM 676 O O . PHE A 1 92 ? 7.241 -4.207 1.798 1.00 96.50 92 PHE A O 1
ATOM 683 N N . ALA A 1 93 ? 6.895 -3.254 -0.214 1.00 96.50 93 ALA A N 1
ATOM 684 C CA . ALA A 1 93 ? 5.789 -2.401 0.212 1.00 96.50 93 ALA A CA 1
ATOM 685 C C . ALA A 1 93 ? 4.620 -3.222 0.779 1.00 96.50 93 ALA A C 1
ATOM 687 O O . ALA A 1 93 ? 4.117 -2.911 1.857 1.00 96.50 93 ALA A O 1
ATOM 688 N N . LEU A 1 94 ? 4.245 -4.324 0.123 1.00 97.00 94 LEU A N 1
ATOM 689 C CA . LEU A 1 94 ? 3.188 -5.223 0.596 1.00 97.00 94 LEU A CA 1
ATOM 690 C C . LEU A 1 94 ? 3.545 -5.894 1.928 1.00 97.00 94 LEU A C 1
ATOM 692 O O . LEU A 1 94 ? 2.701 -5.977 2.823 1.00 97.00 94 LEU A O 1
ATOM 696 N N . ARG A 1 95 ? 4.797 -6.340 2.104 1.00 96.62 95 ARG A N 1
ATOM 697 C CA . ARG A 1 95 ? 5.266 -6.874 3.395 1.00 96.62 95 ARG A CA 1
ATOM 698 C C . ARG A 1 95 ? 5.216 -5.818 4.496 1.00 96.62 95 ARG A C 1
ATOM 700 O O . ARG A 1 95 ? 4.750 -6.122 5.591 1.00 96.62 95 ARG A O 1
ATOM 707 N N . ALA A 1 96 ? 5.641 -4.589 4.206 1.00 95.94 96 ALA A N 1
ATOM 708 C CA . ALA A 1 96 ? 5.579 -3.486 5.159 1.00 95.94 96 ALA A CA 1
ATOM 709 C C . ALA A 1 96 ? 4.126 -3.150 5.538 1.00 95.94 96 ALA A C 1
ATOM 711 O O . ALA A 1 96 ? 3.807 -3.047 6.721 1.00 95.94 96 ALA A O 1
ATOM 712 N N . MET A 1 97 ? 3.224 -3.064 4.555 1.00 97.19 97 MET A N 1
ATOM 713 C CA . MET A 1 97 ? 1.792 -2.846 4.785 1.00 97.19 97 MET A CA 1
ATOM 714 C C . MET A 1 97 ? 1.171 -3.941 5.651 1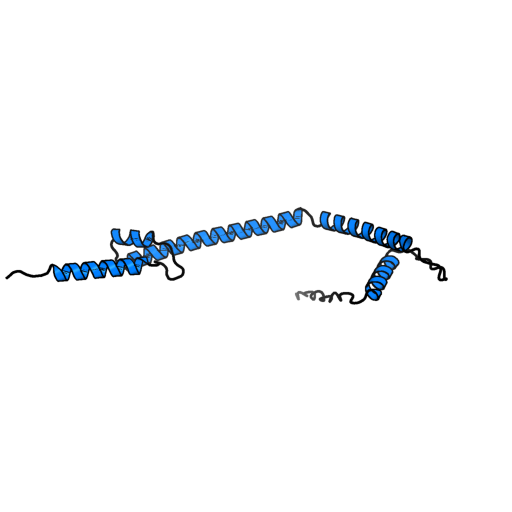.00 97.19 97 MET A C 1
ATOM 716 O O . MET A 1 97 ? 0.399 -3.629 6.553 1.00 97.19 97 MET A O 1
ATOM 720 N N . LYS A 1 98 ? 1.533 -5.211 5.429 1.00 95.25 98 LYS A N 1
ATOM 721 C CA . LYS A 1 98 ? 1.064 -6.323 6.264 1.00 95.25 98 LYS A CA 1
ATOM 722 C C . LYS A 1 98 ? 1.475 -6.140 7.726 1.00 95.25 98 LYS A C 1
ATOM 724 O O . LYS A 1 98 ? 0.630 -6.281 8.604 1.00 95.25 98 LYS A O 1
ATOM 729 N N . VAL A 1 99 ? 2.739 -5.795 7.983 1.00 94.75 99 VAL A N 1
ATOM 730 C CA . VAL A 1 99 ? 3.244 -5.552 9.347 1.00 94.75 99 VAL A CA 1
ATOM 731 C C . VAL A 1 99 ? 2.524 -4.369 9.997 1.00 94.75 99 VAL A C 1
ATOM 733 O O . VAL A 1 99 ? 2.053 -4.479 11.129 1.00 94.75 99 VAL A O 1
ATOM 736 N N . MET A 1 100 ? 2.370 -3.257 9.275 1.00 94.94 100 MET A N 1
ATOM 737 C CA . MET A 1 100 ? 1.651 -2.087 9.788 1.00 94.94 100 MET A CA 1
ATOM 738 C C . MET A 1 100 ? 0.186 -2.407 10.096 1.00 94.94 100 MET A C 1
ATOM 740 O O . MET A 1 100 ? -0.302 -2.046 11.161 1.00 94.94 100 MET A O 1
ATOM 744 N N . SER A 1 101 ? -0.500 -3.139 9.216 1.00 89.12 101 SER A N 1
ATOM 745 C CA . SER A 1 101 ? -1.881 -3.575 9.443 1.00 89.12 101 SER A CA 1
ATOM 746 C C . SER A 1 101 ? -2.003 -4.439 10.702 1.00 89.12 101 SER A C 1
ATOM 748 O O . SER A 1 101 ? -2.879 -4.184 11.526 1.00 89.12 101 SER A O 1
ATOM 750 N N . THR A 1 102 ? -1.090 -5.395 10.914 1.00 91.62 102 THR A N 1
ATOM 751 C CA . THR A 1 102 ? -1.094 -6.206 12.143 1.00 91.62 102 THR A CA 1
ATOM 752 C C . THR A 1 102 ? -0.833 -5.377 13.399 1.00 91.62 102 THR A C 1
ATOM 754 O O . THR A 1 102 ? -1.463 -5.623 14.423 1.00 91.62 102 THR A O 1
ATOM 757 N N . MET A 1 103 ? 0.039 -4.369 13.320 1.00 93.00 103 MET A N 1
ATOM 758 C CA . MET A 1 103 ? 0.332 -3.477 14.442 1.00 93.00 103 MET A CA 1
ATOM 759 C C . MET A 1 103 ? -0.888 -2.629 14.822 1.00 93.00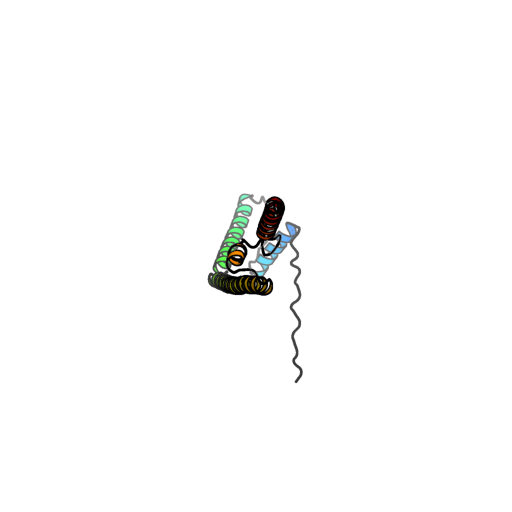 103 MET A C 1
ATOM 761 O O . MET A 1 103 ? -1.183 -2.493 16.003 1.00 93.00 103 MET A O 1
ATOM 765 N N . VAL A 1 104 ? -1.641 -2.120 13.840 1.00 87.94 104 VAL A N 1
ATOM 766 C CA . VAL A 1 104 ? -2.887 -1.377 14.098 1.00 87.94 104 VAL A CA 1
ATOM 767 C C . VAL A 1 104 ? -3.917 -2.255 14.810 1.00 87.94 104 VAL A C 1
ATOM 769 O O . VAL A 1 104 ? -4.517 -1.811 15.783 1.00 87.94 104 VAL A O 1
ATOM 772 N N . VAL A 1 105 ? -4.083 -3.512 14.382 1.00 87.44 105 VAL A N 1
ATOM 773 C CA . VAL A 1 105 ? -4.984 -4.466 15.052 1.00 87.44 105 VAL A CA 1
ATOM 774 C C . VAL A 1 105 ? -4.539 -4.717 16.496 1.00 87.44 105 VAL A C 1
ATOM 776 O O . VAL A 1 105 ? -5.354 -4.651 17.411 1.00 87.44 105 VAL A O 1
ATOM 779 N N . GLN A 1 106 ? -3.246 -4.955 16.730 1.00 87.81 106 GLN A N 1
ATOM 780 C CA . GLN A 1 106 ? -2.709 -5.173 18.078 1.00 87.81 106 GLN A CA 1
ATOM 781 C C . GLN A 1 106 ? -2.916 -3.969 18.998 1.00 87.81 106 GLN A C 1
ATOM 783 O O . GLN A 1 106 ? -3.364 -4.136 20.131 1.00 87.81 106 GLN A O 1
ATOM 788 N N . GLU A 1 107 ? -2.628 -2.769 18.503 1.00 86.69 107 GLU A N 1
ATOM 789 C CA . GLU A 1 107 ? -2.832 -1.524 19.239 1.00 86.69 107 GLU A CA 1
ATOM 790 C C . GLU A 1 107 ? -4.311 -1.360 19.602 1.00 86.69 107 GLU A C 1
ATOM 792 O O . GLU A 1 107 ? -4.664 -1.092 20.746 1.00 86.69 107 GLU A O 1
ATOM 797 N N . HIS A 1 108 ? -5.201 -1.637 18.654 1.00 85.06 108 HIS A N 1
ATOM 798 C CA . HIS A 1 108 ? -6.639 -1.587 18.857 1.00 85.06 108 HIS A CA 1
ATOM 799 C C . HIS A 1 108 ? -7.129 -2.573 19.938 1.00 85.06 108 HIS A C 1
ATOM 801 O O . HIS A 1 108 ? -7.873 -2.186 20.843 1.00 85.06 108 HIS A O 1
ATOM 807 N N . HIS A 1 109 ? -6.641 -3.819 19.927 1.00 85.50 109 HIS A N 1
ATOM 808 C CA . HIS A 1 109 ? -6.885 -4.775 21.014 1.00 85.50 109 HIS A CA 1
ATOM 809 C C . HIS A 1 109 ? -6.356 -4.270 22.365 1.00 85.50 109 HIS A C 1
ATOM 811 O O . HIS A 1 109 ? -7.028 -4.430 23.388 1.00 85.50 109 HIS A O 1
ATOM 817 N N . LEU A 1 110 ? -5.161 -3.670 22.389 1.00 87.06 110 LEU A N 1
ATOM 818 C CA . LEU A 1 110 ? -4.553 -3.128 23.605 1.00 87.06 110 LEU A CA 1
ATOM 819 C C . LEU A 1 110 ? -5.403 -1.999 24.201 1.00 87.06 110 LEU A C 1
ATOM 821 O O . LEU A 1 110 ? -5.711 -2.048 25.392 1.00 87.06 110 LEU A O 1
ATOM 825 N N . TRP A 1 111 ? -5.836 -1.033 23.388 1.00 87.75 111 TRP A N 1
ATOM 826 C CA . TRP A 1 111 ? -6.702 0.065 23.833 1.00 87.75 111 TRP A CA 1
ATOM 827 C C . TRP A 1 111 ? -8.015 -0.439 24.432 1.00 87.75 111 TRP A C 1
ATOM 829 O O . TRP A 1 111 ? -8.404 0.010 25.508 1.00 87.75 111 TRP A O 1
ATOM 839 N N . LEU A 1 112 ? -8.668 -1.411 23.790 1.00 86.56 112 LEU A N 1
ATOM 840 C CA . LEU A 1 112 ? -9.917 -1.994 24.292 1.00 86.56 112 LEU A CA 1
ATOM 841 C C . LEU A 1 112 ? -9.732 -2.753 25.615 1.00 86.56 112 LEU A C 1
ATOM 843 O O . LEU A 1 112 ? -10.611 -2.727 26.478 1.00 86.56 112 LEU A O 1
ATOM 847 N N . ASN A 1 113 ? -8.584 -3.408 25.801 1.00 86.38 113 ASN A N 1
ATOM 848 C CA . ASN A 1 113 ? -8.244 -4.050 27.070 1.00 86.38 113 ASN A CA 1
ATOM 849 C C . ASN A 1 113 ? -7.983 -3.019 28.179 1.00 86.38 113 ASN A C 1
ATOM 851 O O . ASN A 1 113 ? -8.475 -3.191 29.293 1.00 86.38 113 ASN A O 1
ATOM 855 N N . LEU A 1 114 ? -7.258 -1.935 27.879 1.00 84.12 114 LEU A N 1
ATOM 856 C CA . LEU A 1 114 ? -6.996 -0.849 28.832 1.00 84.12 114 LEU A CA 1
ATOM 857 C C . LEU A 1 114 ? -8.266 -0.073 29.206 1.00 84.12 114 LEU A C 1
ATOM 859 O O . LEU A 1 114 ? -8.393 0.380 30.342 1.00 84.12 114 LEU A O 1
ATOM 863 N N . ALA A 1 115 ? -9.229 0.028 28.288 1.00 84.62 115 ALA A N 1
ATOM 864 C CA . ALA A 1 115 ? -10.541 0.619 28.538 1.00 84.62 115 ALA A CA 1
ATOM 865 C C . ALA A 1 115 ? -11.445 -0.237 29.451 1.00 84.62 115 ALA A C 1
ATOM 867 O O . ALA A 1 115 ? -12.555 0.189 29.761 1.00 84.62 115 ALA A O 1
ATOM 868 N N . GLN A 1 116 ? -10.992 -1.424 29.887 1.00 85.38 116 GLN A N 1
ATOM 869 C CA . GLN A 1 116 ? -11.751 -2.360 30.730 1.00 85.38 116 GLN A CA 1
ATOM 870 C C . GLN A 1 116 ? -13.129 -2.727 30.149 1.00 85.38 116 GLN A C 1
ATOM 872 O O . GLN A 1 116 ? -14.081 -2.975 30.887 1.00 85.38 116 GLN A O 1
ATOM 877 N N . MET A 1 117 ? -13.246 -2.769 28.818 1.00 82.06 117 MET A N 1
ATOM 878 C CA . MET A 1 117 ? -14.487 -3.192 28.167 1.00 82.06 117 MET A CA 1
ATOM 879 C C . MET A 1 117 ? -14.748 -4.683 28.388 1.00 82.06 117 MET A C 1
ATOM 881 O O . MET A 1 117 ? -13.813 -5.477 28.527 1.00 82.06 117 MET A O 1
ATOM 885 N N . SER A 1 118 ? -16.025 -5.069 28.390 1.00 84.88 118 SER A N 1
ATOM 886 C CA . SER A 1 118 ? -16.416 -6.478 28.428 1.00 84.88 118 SER A CA 1
ATOM 887 C C . SER A 1 118 ? -16.082 -7.156 27.095 1.00 84.88 118 SER A C 1
ATOM 889 O O . SER A 1 118 ? -16.117 -6.515 26.045 1.00 84.88 118 SER A O 1
ATOM 891 N N . ASP A 1 119 ? -15.769 -8.454 27.103 1.00 85.50 119 ASP A N 1
ATOM 892 C CA . ASP A 1 119 ? -15.412 -9.163 25.865 1.00 85.50 119 ASP A CA 1
ATOM 893 C C . ASP A 1 119 ? -16.551 -9.171 24.833 1.00 85.50 119 ASP A C 1
ATOM 895 O O . ASP A 1 119 ? -16.279 -9.169 23.635 1.00 85.50 119 ASP A O 1
ATOM 899 N N . ALA A 1 120 ? -17.811 -9.103 25.282 1.00 84.19 120 ALA A N 1
ATOM 900 C CA . ALA A 1 120 ? -18.971 -8.977 24.403 1.00 84.19 120 ALA A CA 1
ATOM 901 C C . ALA A 1 120 ? -18.965 -7.646 23.634 1.00 84.19 120 ALA A C 1
ATOM 903 O O . ALA A 1 120 ? -19.217 -7.627 22.431 1.00 84.19 120 ALA A O 1
ATOM 904 N N . ASP A 1 121 ? -18.614 -6.548 24.307 1.00 82.44 121 ASP A N 1
ATOM 905 C CA . ASP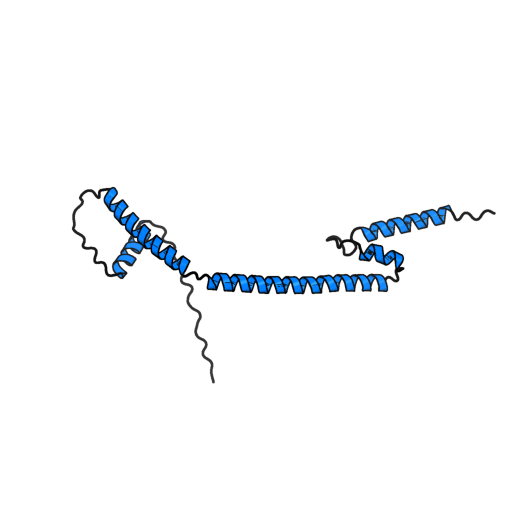 A 1 121 ? -18.591 -5.224 23.685 1.00 82.44 121 ASP A CA 1
ATOM 906 C C . ASP A 1 121 ? -17.374 -5.051 22.772 1.00 82.44 121 ASP A C 1
ATOM 908 O O . ASP A 1 121 ? -17.473 -4.407 21.729 1.00 82.44 121 ASP A O 1
ATOM 912 N N . LYS A 1 122 ? -16.229 -5.662 23.117 1.00 85.94 122 LYS A N 1
ATOM 913 C CA . LYS A 1 122 ? -14.987 -5.569 22.328 1.00 85.94 122 LYS A CA 1
ATOM 914 C C . LYS A 1 122 ? -15.161 -6.044 20.891 1.00 85.94 122 LYS A C 1
ATOM 916 O O . LYS A 1 122 ? -14.586 -5.433 19.995 1.00 85.94 122 LYS A O 1
ATOM 921 N N . VAL A 1 123 ? -15.930 -7.110 20.663 1.00 85.25 123 VAL A N 1
ATOM 922 C CA . VAL A 1 123 ? -16.114 -7.698 19.322 1.00 85.25 123 VAL A CA 1
ATOM 923 C C . VAL A 1 123 ? -16.664 -6.663 18.340 1.00 85.25 123 VAL A C 1
ATOM 925 O O . VAL A 1 123 ? -16.150 -6.546 17.232 1.00 85.25 123 VAL A O 1
ATOM 928 N N . CYS A 1 124 ? -17.631 -5.847 18.765 1.00 82.50 124 CYS A N 1
ATOM 929 C CA . CYS A 1 124 ? -18.222 -4.804 17.924 1.00 82.50 124 CYS A CA 1
ATOM 930 C C . CYS A 1 124 ? -17.195 -3.758 17.474 1.00 82.50 124 CYS A C 1
ATOM 932 O O . CYS A 1 124 ? -17.277 -3.261 16.356 1.00 82.50 124 CYS A O 1
ATOM 934 N N . PHE A 1 125 ? -16.218 -3.440 18.326 1.00 82.62 125 PHE A N 1
ATOM 935 C CA . PHE A 1 125 ? -15.140 -2.523 17.972 1.00 82.62 125 PHE A CA 1
ATOM 936 C C . PHE A 1 125 ? -14.102 -3.205 17.086 1.00 82.62 125 PHE A C 1
ATOM 938 O O . PHE A 1 125 ? -13.686 -2.613 16.098 1.00 82.62 125 PHE A O 1
ATOM 945 N N . LEU A 1 126 ? -13.687 -4.437 17.407 1.00 83.75 126 LEU A N 1
ATOM 946 C CA . LEU A 1 126 ? -12.673 -5.189 16.648 1.00 83.75 126 LEU A CA 1
ATOM 947 C C . LEU A 1 126 ? -13.068 -5.436 15.190 1.00 83.75 126 LEU A C 1
ATOM 949 O O . LEU A 1 126 ? -12.206 -5.408 14.317 1.00 83.75 126 LEU A O 1
ATOM 953 N N . GLU A 1 127 ? -14.357 -5.641 14.942 1.00 84.75 127 GLU A N 1
ATOM 954 C CA . GLU A 1 127 ? -14.911 -5.854 13.603 1.00 84.75 127 GLU A CA 1
ATOM 955 C C . GLU A 1 127 ? -15.270 -4.538 12.888 1.00 84.75 127 GLU A C 1
ATOM 957 O O . GLU A 1 127 ? -15.669 -4.549 11.720 1.00 84.75 127 GLU A O 1
ATOM 962 N N . ALA A 1 128 ? -15.141 -3.388 13.560 1.00 83.31 128 ALA A N 1
ATOM 963 C CA . ALA A 1 128 ? -15.455 -2.101 12.960 1.00 83.31 128 ALA A CA 1
ATOM 964 C C . ALA A 1 128 ? -14.434 -1.738 11.867 1.00 83.31 128 ALA A C 1
ATOM 966 O O . ALA A 1 128 ? -13.221 -1.845 12.079 1.00 83.31 128 ALA A O 1
ATOM 967 N N . PRO A 1 129 ? -14.886 -1.253 10.697 1.00 75.62 129 PRO A N 1
ATOM 968 C CA . PRO A 1 129 ? -13.973 -0.792 9.667 1.00 75.62 129 PRO A CA 1
ATOM 969 C C . PRO A 1 129 ? -13.196 0.437 10.156 1.00 75.62 129 PRO A C 1
ATOM 971 O O . PRO A 1 129 ? -13.775 1.403 10.658 1.00 75.62 129 PRO A O 1
ATOM 974 N N . ILE A 1 130 ? -11.878 0.427 9.944 1.00 75.06 130 ILE A N 1
ATOM 975 C CA . ILE A 1 130 ? -11.022 1.585 10.217 1.00 75.06 130 ILE A CA 1
ATOM 976 C C . ILE A 1 130 ? -11.428 2.709 9.257 1.00 75.06 130 ILE A C 1
ATOM 978 O O . ILE A 1 130 ? -11.318 2.570 8.037 1.00 75.06 130 ILE A O 1
ATOM 982 N N . SER A 1 131 ? -11.895 3.827 9.809 1.00 81.94 131 SER A N 1
ATOM 983 C CA . SER A 1 131 ? -12.317 5.000 9.044 1.00 81.94 131 SER A CA 1
ATOM 984 C C . SER A 1 131 ? -11.236 6.076 9.048 1.00 81.94 131 SER A C 1
ATOM 986 O O . SER A 1 131 ? -10.486 6.238 10.009 1.00 81.94 131 SER A O 1
ATOM 988 N N . GLN A 1 132 ? -11.202 6.890 7.993 1.00 75.06 132 GLN A N 1
ATOM 989 C CA . GLN A 1 132 ? -10.333 8.066 7.932 1.00 75.06 132 GLN A CA 1
ATOM 990 C C . GLN A 1 132 ? -10.692 9.115 9.005 1.00 75.06 132 GLN A C 1
ATOM 992 O O . GLN A 1 132 ? -9.845 9.921 9.378 1.00 75.06 132 GLN A O 1
ATOM 997 N N . ALA A 1 133 ? -11.928 9.089 9.521 1.00 76.06 133 ALA A N 1
ATOM 998 C CA . ALA A 1 133 ? -12.391 9.968 10.596 1.00 76.06 133 ALA A CA 1
ATOM 999 C C . ALA A 1 133 ? -11.927 9.524 11.998 1.00 76.06 133 ALA A C 1
ATOM 1001 O O . ALA A 1 133 ? -11.970 10.319 12.934 1.00 76.06 133 ALA A O 1
ATOM 1002 N N . GLY A 1 134 ? -11.490 8.272 12.162 1.00 73.75 134 GLY A N 1
ATOM 1003 C CA . GLY A 1 134 ? -11.072 7.729 13.450 1.00 73.75 134 GLY A CA 1
ATOM 1004 C C . GLY A 1 134 ? -10.997 6.205 13.451 1.00 73.75 134 GLY A C 1
ATOM 1005 O O . GLY A 1 134 ? -11.671 5.533 12.671 1.00 73.75 134 GLY A O 1
ATOM 1006 N N . LEU A 1 135 ? -10.192 5.662 14.370 1.00 72.88 135 LEU A N 1
ATOM 1007 C CA . LEU A 1 135 ? -9.844 4.236 14.437 1.00 72.88 135 LEU A CA 1
ATOM 1008 C C . LEU A 1 135 ? -11.063 3.303 14.549 1.00 72.88 135 LEU A C 1
ATOM 1010 O O . LEU A 1 135 ? -11.043 2.215 13.992 1.00 72.88 135 LEU A O 1
ATOM 1014 N N . PHE A 1 136 ? -12.124 3.760 15.215 1.00 77.75 136 PHE A N 1
ATOM 1015 C CA . PHE A 1 136 ? -13.328 2.976 15.506 1.00 77.75 136 PHE A CA 1
ATOM 1016 C C . PHE A 1 136 ? -14.545 3.356 14.637 1.00 77.75 136 PHE A C 1
ATOM 1018 O O . PHE A 1 136 ? -15.637 2.817 14.833 1.00 77.75 136 PHE A O 1
ATOM 1025 N N . GLY A 1 137 ? -14.382 4.311 13.712 1.00 80.69 137 GLY A N 1
ATOM 1026 C CA . GLY A 1 137 ? -15.472 4.827 12.880 1.00 80.69 137 GLY A CA 1
ATOM 1027 C C . GLY A 1 137 ? -16.676 5.325 13.692 1.00 80.69 137 GLY A C 1
ATOM 1028 O O . GLY A 1 137 ? -16.519 5.941 14.748 1.00 80.69 137 GLY A O 1
ATOM 1029 N N . ASP A 1 138 ? -17.881 5.040 13.196 1.00 83.50 138 ASP A N 1
ATOM 1030 C CA . ASP A 1 138 ? -19.145 5.423 13.841 1.00 83.50 138 ASP A CA 1
ATOM 1031 C C . ASP A 1 138 ? -19.531 4.517 15.028 1.00 83.50 138 ASP A C 1
ATOM 1033 O O . ASP A 1 138 ? -20.386 4.886 15.830 1.00 83.50 138 ASP A O 1
ATOM 1037 N N . THR A 1 139 ? -18.847 3.384 15.222 1.00 82.69 139 THR A N 1
ATOM 1038 C CA . THR A 1 139 ? -19.138 2.395 16.280 1.00 82.69 139 THR A CA 1
ATOM 1039 C C . THR A 1 139 ? -19.138 3.009 17.680 1.00 82.69 139 THR A C 1
ATOM 1041 O O . THR A 1 139 ? -19.962 2.662 18.522 1.00 82.69 139 THR A O 1
ATOM 1044 N N . VAL A 1 140 ? -18.249 3.976 17.934 1.00 82.31 140 VAL A N 1
ATOM 1045 C CA . VAL A 1 140 ? -18.200 4.711 19.212 1.00 82.31 140 VAL A CA 1
ATOM 1046 C C . VAL A 1 140 ? -19.478 5.516 19.435 1.00 82.31 140 VAL A C 1
ATOM 1048 O O . VAL A 1 140 ? -19.997 5.565 20.550 1.00 82.31 140 VAL A O 1
ATOM 1051 N N . LYS A 1 141 ? -19.999 6.148 18.379 1.00 84.00 141 LYS A N 1
ATOM 1052 C CA . LYS A 1 141 ? -21.218 6.955 18.439 1.00 84.00 141 LYS A CA 1
ATOM 1053 C C . LYS A 1 141 ? -22.438 6.071 18.675 1.00 84.00 141 LYS A C 1
ATOM 1055 O O . LYS A 1 141 ? -23.258 6.406 19.528 1.00 84.00 141 LYS A O 1
ATOM 1060 N N . ASP A 1 142 ? -22.516 4.940 17.984 1.00 84.69 142 ASP A N 1
ATOM 1061 C CA . ASP A 1 142 ? -23.603 3.973 18.147 1.00 84.69 142 ASP A CA 1
ATOM 1062 C C . ASP A 1 142 ? -23.597 3.371 19.558 1.00 84.69 142 ASP A C 1
ATOM 1064 O O . ASP A 1 142 ? -24.640 3.297 20.211 1.00 84.69 142 ASP A O 1
ATOM 1068 N N . PHE A 1 143 ? -22.415 3.028 20.082 1.00 83.31 143 PHE A N 1
ATOM 1069 C CA . PHE A 1 143 ? -22.269 2.542 21.453 1.00 83.31 143 PHE A CA 1
ATOM 1070 C C . PHE A 1 143 ? -22.682 3.602 22.486 1.00 83.31 143 PHE A C 1
ATOM 1072 O O . PHE A 1 143 ? -23.450 3.314 23.405 1.00 83.31 143 PHE A O 1
ATOM 1079 N N . ALA A 1 144 ? -22.251 4.856 22.316 1.00 83.62 144 ALA A N 1
ATOM 1080 C CA . ALA A 1 144 ? -22.643 5.961 23.194 1.00 83.62 144 ALA A CA 1
ATOM 1081 C C . ALA A 1 144 ? -24.159 6.226 23.168 1.00 83.62 144 ALA A C 1
ATOM 1083 O O . ALA A 1 144 ? -24.764 6.534 24.201 1.00 83.62 144 ALA A O 1
ATOM 1084 N N . GLN A 1 145 ? -24.794 6.081 22.001 1.00 87.12 145 GLN A N 1
ATOM 1085 C CA . GLN A 1 145 ? -26.246 6.172 21.864 1.00 87.12 145 GLN A CA 1
ATOM 1086 C C . GLN A 1 145 ? -26.963 5.023 22.575 1.00 87.12 145 GLN A C 1
ATOM 1088 O O . GLN A 1 145 ? -27.932 5.283 23.291 1.00 87.12 145 GLN A O 1
ATOM 1093 N N . GLN A 1 146 ? -26.484 3.783 22.436 1.00 83.56 146 GLN A N 1
ATOM 1094 C CA . GLN A 1 146 ? -27.047 2.639 23.159 1.00 83.56 146 GLN A CA 1
ATOM 1095 C C . GLN A 1 146 ? -26.922 2.816 24.672 1.00 83.56 146 GLN A C 1
ATOM 1097 O O . GLN A 1 146 ? -27.910 2.664 25.388 1.00 83.56 146 GLN A O 1
ATOM 1102 N N . PHE A 1 147 ? -25.753 3.232 25.159 1.00 81.44 147 PHE A N 1
ATOM 1103 C CA . PHE A 1 147 ? -25.544 3.501 26.580 1.00 81.44 147 PHE A CA 1
ATOM 1104 C C . PHE A 1 147 ? -26.495 4.589 27.104 1.00 81.44 147 PHE A C 1
ATOM 1106 O O . PHE A 1 147 ? -27.124 4.430 28.151 1.00 81.44 147 PHE A O 1
ATOM 1113 N N . SER A 1 148 ? -26.680 5.662 26.330 1.00 84.75 148 SER A N 1
ATOM 1114 C CA . SER A 1 148 ? -27.625 6.736 26.659 1.00 84.75 148 SER A CA 1
ATOM 1115 C C . SER A 1 148 ? -29.080 6.251 26.676 1.00 84.75 148 SER A C 1
ATOM 1117 O O . SER A 1 148 ? -29.875 6.701 27.499 1.00 84.75 148 SER A O 1
ATOM 1119 N N . ALA A 1 149 ? -29.456 5.346 25.768 1.00 82.12 149 ALA A N 1
ATOM 1120 C CA . ALA A 1 149 ? -30.794 4.764 25.726 1.00 82.12 149 ALA A CA 1
ATOM 1121 C C . ALA A 1 149 ? -31.050 3.842 26.928 1.00 82.12 149 ALA A C 1
ATOM 1123 O O . ALA A 1 149 ? -32.124 3.910 27.525 1.00 82.12 149 ALA A O 1
ATOM 1124 N N . VAL A 1 150 ? -30.056 3.038 27.318 1.00 77.31 150 VAL A N 1
ATOM 1125 C CA . VAL A 1 150 ? -30.126 2.162 28.496 1.00 77.31 150 VAL A CA 1
ATOM 1126 C C . VAL A 1 150 ? -30.246 2.982 29.781 1.00 77.31 150 VAL A C 1
ATOM 1128 O O . VAL A 1 150 ? -31.129 2.687 30.583 1.00 77.31 150 VAL A O 1
ATOM 1131 N N . GLN A 1 151 ? -29.463 4.058 29.950 1.00 77.94 151 GLN A N 1
ATOM 1132 C CA . GLN A 1 151 ? -29.606 4.954 31.110 1.00 77.94 151 GLN A CA 1
ATOM 1133 C C . GLN A 1 151 ? -31.027 5.524 31.231 1.00 77.94 151 GLN A C 1
ATOM 1135 O O . GLN A 1 151 ? -31.650 5.429 32.290 1.00 77.94 151 GLN A O 1
ATOM 1140 N N . LYS A 1 152 ? -31.586 6.032 30.126 1.00 78.25 152 LYS A N 1
ATOM 1141 C CA . LYS A 1 152 ? -32.952 6.582 30.102 1.00 78.25 152 LYS A CA 1
ATOM 1142 C C . LYS A 1 152 ? -34.024 5.534 30.418 1.00 78.25 152 LYS A C 1
ATOM 1144 O O . LYS A 1 152 ? -35.039 5.855 31.037 1.00 78.25 152 LYS A O 1
ATOM 1149 N N . GLN A 1 153 ? -33.822 4.281 30.009 1.00 71.06 153 GLN A N 1
ATOM 1150 C CA . GLN A 1 153 ? -34.730 3.187 30.363 1.00 71.06 153 GLN A CA 1
ATOM 1151 C C . GLN A 1 153 ? -34.628 2.825 31.848 1.00 71.06 153 GLN A C 1
ATOM 1153 O O . GLN A 1 153 ? -35.654 2.681 32.503 1.00 71.06 153 GLN A O 1
ATOM 1158 N N . THR A 1 154 ? -33.419 2.767 32.414 1.00 69.88 154 THR A N 1
ATOM 1159 C CA . THR A 1 154 ? -33.243 2.476 33.846 1.00 69.88 154 THR A CA 1
ATOM 1160 C C . THR A 1 154 ? -33.843 3.555 34.753 1.00 69.88 154 THR A C 1
ATOM 1162 O O . THR A 1 154 ? -34.455 3.223 35.768 1.00 69.88 154 THR A O 1
ATOM 1165 N N . GLU A 1 155 ? -33.760 4.829 34.357 1.00 65.94 155 GLU A N 1
ATOM 1166 C CA . GLU A 1 155 ? -34.374 5.954 35.078 1.00 65.94 155 GLU A CA 1
ATOM 1167 C C . GLU A 1 155 ? -35.908 5.919 35.034 1.00 65.94 155 GLU A C 1
ATOM 1169 O O . GLU A 1 155 ? -36.561 6.266 36.015 1.00 65.94 155 GLU A O 1
ATOM 1174 N N . THR A 1 156 ? -36.498 5.455 33.929 1.00 59.19 156 THR A N 1
ATOM 1175 C CA . THR A 1 156 ? -37.963 5.381 33.768 1.00 59.19 156 THR A CA 1
ATOM 1176 C C . THR A 1 156 ? -38.587 4.142 34.414 1.00 59.19 156 THR A C 1
ATOM 1178 O O . THR A 1 156 ? -39.767 4.168 34.755 1.00 59.19 156 THR A O 1
ATOM 1181 N N . THR A 1 157 ? -37.811 3.080 34.647 1.00 57.06 157 THR A N 1
ATOM 1182 C CA . THR A 1 157 ? -38.249 1.900 35.418 1.00 57.06 157 THR A CA 1
ATOM 1183 C C . THR A 1 157 ? -37.993 2.004 36.924 1.00 57.06 157 THR A C 1
ATOM 1185 O O . THR A 1 157 ? -38.551 1.220 37.689 1.00 57.06 157 THR A O 1
ATOM 1188 N N . SER A 1 158 ? -37.189 2.969 37.379 1.00 52.22 158 SER A N 1
ATOM 1189 C CA . SER A 1 158 ? -36.926 3.204 38.803 1.00 52.22 158 SER A CA 1
ATOM 1190 C C . SER A 1 158 ? -38.004 4.097 39.439 1.00 52.22 158 SER A C 1
ATOM 1192 O O . SER A 1 158 ? -37.715 5.178 39.947 1.00 52.22 158 SER A O 1
ATOM 1194 N N . CYS A 1 159 ? -39.258 3.643 39.450 1.00 50.94 159 CYS A N 1
ATOM 1195 C CA . CYS A 1 159 ? -40.234 4.111 40.436 1.00 50.94 159 CYS A CA 1
ATOM 1196 C C . CYS A 1 159 ? -40.293 3.082 41.575 1.00 50.94 159 CYS A C 1
ATOM 1198 O O . CYS A 1 159 ? -40.830 1.993 41.363 1.00 50.94 159 CYS A O 1
ATOM 1200 N N . PRO A 1 160 ? -39.791 3.386 42.787 1.00 50.72 160 PRO A N 1
ATOM 1201 C CA . PRO A 1 160 ? -40.162 2.619 43.963 1.00 50.72 160 PRO A CA 1
ATOM 1202 C C . PRO A 1 160 ? -41.633 2.930 44.254 1.00 50.72 160 PRO A C 1
ATOM 1204 O O . PRO A 1 160 ? -41.981 4.043 44.651 1.00 50.72 160 PRO A O 1
ATOM 1207 N N . GLY A 1 161 ? -42.506 1.960 43.993 1.00 53.53 161 GLY A N 1
ATOM 1208 C CA . GLY A 1 161 ? -43.837 1.950 44.582 1.00 53.53 161 GLY A CA 1
ATOM 1209 C C . GLY A 1 161 ? -43.699 1.895 46.103 1.00 53.53 161 GLY A C 1
ATOM 1210 O O . GLY A 1 161 ? -43.075 0.970 46.613 1.00 53.53 161 GLY A O 1
ATOM 1211 N N . ILE A 1 162 ? -44.209 2.957 46.732 1.00 42.81 162 ILE A N 1
ATOM 1212 C CA . ILE A 1 162 ? -44.690 3.140 48.116 1.00 42.81 162 ILE A CA 1
ATOM 1213 C C . ILE A 1 162 ? -44.645 1.888 49.000 1.00 42.81 162 ILE A C 1
ATOM 1215 O O . ILE A 1 162 ? -45.292 0.883 48.629 1.00 42.81 162 ILE A O 1
#

pLDDT: mean 70.15, std 17.58, range [36.41, 97.19]

Foldseek 3Di:
DDDDDDDDDDDPPPPDPPDPVVVVVVVVVVCVVVVDDPDDDDDDDDPPVVNVVVVVVVVVVVVVVVVVVVVPVVDPVVVVVVVVVVVVVVVVVVVVVVVVVVVLLVVLVVVCVVVVDDPVLSVLQSPADQDPVHRRPCSVVVVVVVVVVVVVVVVVPPDPDD

Radius of gyration: 38.54 Å; chains: 1; bounding box: 92×36×111 Å